Protein AF-C1MVK7-F1 (afdb_monomer_lite)

Secondary structure (DSSP, 8-state):
-----------TT---SS---S---EETTTTEEPPTTEEEETTTTEEEET--EEETTTTEEE-

Radius of gyration: 15.94 Å; chains: 1; bounding box: 45×24×40 Å

Structure (mmCIF, N/CA/C/O backbone):
data_AF-C1MVK7-F1
#
_entry.id   AF-C1MVK7-F1
#
loop_
_atom_site.group_PDB
_atom_site.id
_atom_site.type_symbol
_atom_site.label_atom_id
_atom_site.label_alt_id
_atom_site.label_comp_id
_atom_site.label_asym_id
_atom_site.label_entity_id
_atom_site.label_seq_id
_atom_site.pdbx_PDB_ins_code
_atom_site.Cartn_x
_atom_site.Cartn_y
_atom_site.Cartn_z
_atom_site.occupancy
_atom_site.B_iso_or_equiv
_atom_site.auth_seq_id
_atom_site.auth_comp_id
_atom_site.auth_asym_id
_atom_site.auth_atom_id
_atom_site.pdbx_PDB_model_num
ATOM 1 N N . MET A 1 1 ? 35.245 -2.007 -18.616 1.00 70.69 1 MET A N 1
ATOM 2 C CA . MET A 1 1 ? 35.696 -0.709 -18.081 1.00 70.69 1 MET A CA 1
ATOM 3 C C . MET A 1 1 ? 35.195 0.280 -19.117 1.00 70.69 1 MET A C 1
ATOM 5 O O . MET A 1 1 ? 35.824 0.398 -20.149 1.00 70.69 1 MET A O 1
ATOM 9 N N . GLU A 1 2 ? 33.957 0.746 -19.071 1.00 43.25 2 GLU A N 1
ATOM 10 C CA . GLU A 1 2 ? 33.381 1.541 -17.989 1.00 43.25 2 GLU A CA 1
ATOM 11 C C . GLU A 1 2 ? 31.886 1.216 -17.811 1.00 43.25 2 GLU A C 1
ATOM 13 O O . GLU A 1 2 ? 31.145 1.076 -18.780 1.00 43.25 2 GLU A O 1
ATOM 18 N N . GLU A 1 3 ? 31.499 1.042 -16.550 1.00 54.78 3 GLU A N 1
ATOM 19 C CA . GLU A 1 3 ? 30.125 1.012 -16.043 1.00 54.78 3 GLU A CA 1
ATOM 20 C C . GLU A 1 3 ? 29.715 2.462 -15.743 1.00 54.78 3 GLU A C 1
ATOM 22 O O . GLU A 1 3 ? 30.559 3.236 -15.288 1.00 54.78 3 GLU A O 1
ATOM 27 N N . GLY A 1 4 ? 28.449 2.843 -15.933 1.00 42.78 4 GLY A N 1
ATOM 28 C CA . GLY A 1 4 ? 28.018 4.203 -15.591 1.00 42.78 4 GLY A CA 1
ATOM 29 C C . GLY A 1 4 ? 26.569 4.525 -15.930 1.00 42.78 4 GLY A C 1
ATOM 30 O O . GLY A 1 4 ? 26.303 5.417 -16.725 1.00 42.78 4 GLY A O 1
ATOM 31 N N . VAL A 1 5 ? 25.643 3.775 -15.334 1.00 62.56 5 VAL A N 1
ATOM 32 C CA . VAL A 1 5 ? 24.233 4.155 -15.151 1.00 62.56 5 VAL A CA 1
ATOM 33 C C . VAL A 1 5 ? 24.142 5.512 -14.451 1.00 62.56 5 VAL A C 1
ATOM 35 O O . VAL A 1 5 ? 24.773 5.619 -13.410 1.00 62.56 5 VAL A O 1
ATOM 38 N N . LEU A 1 6 ? 23.403 6.498 -14.993 1.00 58.66 6 LEU A N 1
ATOM 39 C CA . LEU A 1 6 ? 22.409 7.352 -14.296 1.00 58.66 6 LEU A CA 1
ATOM 40 C C . LEU A 1 6 ? 22.014 8.610 -15.101 1.00 58.66 6 LEU A C 1
ATOM 42 O O . LEU A 1 6 ? 22.727 9.610 -15.109 1.00 58.66 6 LEU A O 1
ATOM 46 N N . ASP A 1 7 ? 20.817 8.590 -15.693 1.00 42.09 7 ASP A N 1
ATOM 47 C CA . ASP A 1 7 ? 20.022 9.800 -15.930 1.00 42.09 7 ASP A CA 1
ATOM 48 C C . ASP A 1 7 ? 18.528 9.513 -15.701 1.00 42.09 7 ASP A C 1
ATOM 50 O O . ASP A 1 7 ? 17.719 9.331 -16.604 1.00 42.09 7 ASP A O 1
ATOM 54 N N . ASP A 1 8 ? 18.151 9.479 -14.423 1.00 57.06 8 ASP A N 1
ATOM 55 C CA . ASP A 1 8 ? 16.788 9.262 -13.924 1.00 57.06 8 ASP A CA 1
ATOM 56 C C . ASP A 1 8 ? 15.885 10.505 -1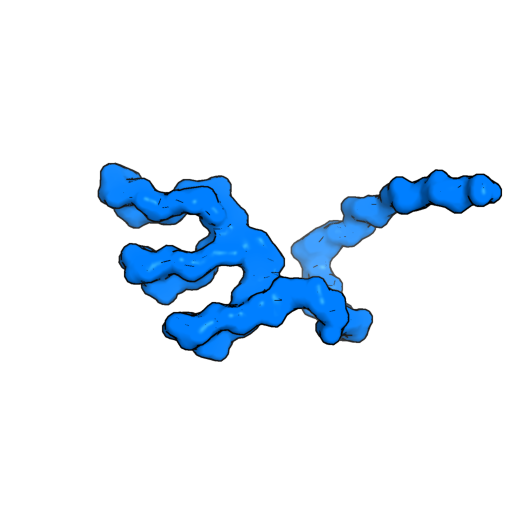4.110 1.00 57.06 8 ASP A C 1
ATOM 58 O O . ASP A 1 8 ? 15.156 10.915 -13.205 1.00 57.06 8 ASP A O 1
ATOM 62 N N . ASN A 1 9 ? 15.930 11.148 -15.284 1.00 62.03 9 ASN A N 1
ATOM 63 C CA . ASN A 1 9 ? 15.121 12.329 -15.604 1.00 62.03 9 ASN A CA 1
ATOM 64 C C . ASN A 1 9 ? 13.968 11.998 -16.562 1.00 62.03 9 ASN A C 1
ATOM 66 O O . ASN A 1 9 ? 13.860 12.552 -17.654 1.00 62.03 9 ASN A O 1
ATOM 70 N N . LEU A 1 10 ? 13.060 11.116 -16.141 1.00 56.78 10 LEU A N 1
ATOM 71 C CA . LEU A 1 10 ? 11.753 10.998 -16.784 1.00 56.78 10 LEU A CA 1
ATOM 72 C C . LEU A 1 10 ? 10.680 11.469 -15.816 1.00 56.78 10 LEU A C 1
ATOM 74 O O . LEU A 1 10 ? 10.242 10.743 -14.925 1.00 56.78 10 LEU A O 1
ATOM 78 N N . ASN A 1 11 ? 10.264 12.719 -16.015 1.00 53.16 11 ASN A N 1
ATOM 79 C CA . ASN A 1 11 ? 9.061 13.253 -15.405 1.00 53.16 11 ASN A CA 1
ATOM 80 C C . ASN A 1 11 ? 7.912 12.241 -15.555 1.00 53.16 11 ASN A C 1
ATOM 82 O O . ASN A 1 11 ? 7.618 11.706 -16.626 1.00 53.16 11 ASN A O 1
ATOM 86 N N . ALA A 1 12 ? 7.304 11.942 -14.419 1.00 52.25 12 ALA A N 1
ATOM 87 C CA . ALA A 1 12 ? 6.305 10.913 -14.226 1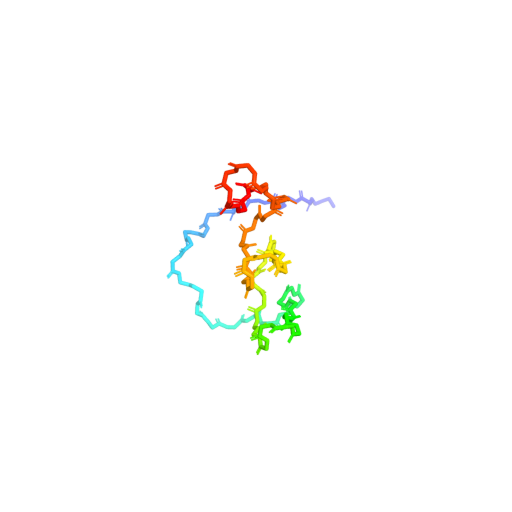.00 52.25 12 ALA A CA 1
ATOM 88 C C . ALA A 1 12 ? 4.940 11.335 -14.800 1.00 52.25 12 ALA A C 1
ATOM 90 O O . ALA A 1 12 ? 3.976 11.529 -14.062 1.00 52.25 12 ALA A O 1
ATOM 91 N N . SER A 1 13 ? 4.845 11.552 -16.115 1.00 57.12 13 SER A N 1
ATOM 92 C CA . SER A 1 13 ? 3.593 12.001 -16.750 1.00 57.12 13 SER A CA 1
ATOM 93 C C . SER A 1 13 ? 3.247 11.348 -18.092 1.00 57.12 13 SER A C 1
ATOM 95 O O . SER A 1 13 ? 2.108 11.479 -18.529 1.00 57.12 13 SER A O 1
ATOM 97 N N . VAL A 1 14 ? 4.138 10.578 -18.730 1.00 51.19 14 VAL A N 1
ATOM 98 C CA . VAL A 1 14 ? 3.801 9.811 -19.951 1.00 51.19 14 VAL A CA 1
ATOM 99 C C . VAL A 1 14 ? 4.245 8.358 -19.806 1.00 51.19 14 VAL A C 1
ATOM 101 O O . VAL A 1 14 ? 5.169 7.880 -20.454 1.00 51.19 14 VAL A O 1
ATOM 104 N N . ALA A 1 15 ? 3.541 7.618 -18.952 1.00 50.56 15 ALA A N 1
ATOM 105 C CA . ALA A 1 15 ? 3.581 6.158 -18.941 1.00 50.56 15 ALA A CA 1
ATOM 106 C C . ALA A 1 15 ? 2.778 5.595 -20.132 1.00 50.56 15 ALA A C 1
ATOM 108 O O . ALA A 1 15 ? 1.778 4.901 -19.947 1.00 50.56 15 ALA A O 1
ATOM 109 N N . HIS A 1 16 ? 3.171 5.930 -21.367 1.00 51.72 16 HIS A N 1
ATOM 110 C CA . HIS A 1 16 ? 2.557 5.366 -22.566 1.00 51.72 16 HIS A CA 1
ATOM 111 C C . HIS A 1 16 ? 3.579 4.669 -23.467 1.00 51.72 16 HIS A C 1
ATOM 113 O O . HIS A 1 16 ? 4.515 5.280 -23.968 1.00 51.72 16 HIS A O 1
ATOM 119 N N . ALA A 1 17 ? 3.272 3.395 -23.720 1.00 49.72 17 ALA A N 1
ATOM 120 C CA . ALA A 1 17 ? 3.716 2.544 -24.817 1.00 49.72 17 ALA A CA 1
ATOM 121 C C . ALA A 1 17 ? 5.193 2.096 -24.847 1.00 49.72 17 ALA A C 1
ATOM 123 O O . ALA A 1 17 ? 6.093 2.862 -25.166 1.00 49.72 17 ALA A O 1
ATOM 124 N N . ARG A 1 18 ? 5.351 0.759 -24.765 1.00 55.78 18 ARG A N 1
ATOM 125 C CA . ARG A 1 18 ? 6.494 -0.083 -25.199 1.00 55.78 18 ARG A CA 1
ATOM 126 C C . ARG A 1 18 ? 7.480 -0.500 -24.097 1.00 55.78 18 ARG A C 1
ATOM 128 O O . ARG A 1 18 ? 8.655 -0.167 -24.154 1.00 55.78 18 ARG A O 1
ATOM 135 N N . GLY A 1 19 ? 7.024 -1.327 -23.149 1.00 44.62 19 GLY A N 1
ATOM 136 C CA . GLY A 1 19 ? 7.946 -2.030 -22.245 1.00 44.62 19 GLY A CA 1
ATOM 137 C C . GLY A 1 19 ? 7.302 -2.727 -21.049 1.00 44.62 19 GLY A C 1
ATOM 138 O O . GLY A 1 19 ? 7.633 -2.416 -19.914 1.00 44.62 19 GLY A O 1
ATOM 139 N N . CYS A 1 20 ? 6.391 -3.679 -21.261 1.00 53.66 20 CYS A N 1
ATOM 140 C CA . CYS A 1 20 ? 5.962 -4.581 -20.187 1.00 53.66 20 CYS A CA 1
ATOM 141 C C . CYS A 1 20 ? 6.999 -5.705 -20.000 1.00 53.66 20 CYS A C 1
ATOM 143 O O . CYS A 1 20 ? 6.725 -6.842 -20.369 1.00 53.66 20 CYS A O 1
ATOM 145 N N . PHE A 1 21 ? 8.193 -5.422 -19.473 1.00 48.38 21 PHE A N 1
ATOM 146 C CA . PHE A 1 21 ? 9.111 -6.484 -19.043 1.00 48.38 21 PHE A CA 1
ATOM 147 C C . PHE A 1 21 ? 9.474 -6.297 -17.564 1.00 48.38 21 PHE A C 1
ATOM 149 O O . PHE A 1 21 ? 10.211 -5.392 -17.201 1.00 48.38 21 PHE A O 1
ATOM 156 N N . ALA A 1 22 ? 8.913 -7.191 -16.739 1.00 54.81 22 ALA A N 1
ATOM 157 C CA . ALA A 1 22 ? 9.314 -7.519 -15.367 1.00 54.81 22 ALA A CA 1
ATOM 158 C C . ALA A 1 22 ? 9.083 -6.469 -14.254 1.00 54.81 22 ALA A C 1
ATOM 160 O O . ALA A 1 22 ? 10.029 -5.981 -13.648 1.00 54.81 22 ALA A O 1
ATOM 161 N N . GLY A 1 23 ? 7.824 -6.202 -13.874 1.00 55.12 23 GLY A N 1
ATOM 162 C CA . GLY A 1 23 ? 7.576 -5.474 -12.613 1.00 55.12 23 GLY A CA 1
ATOM 163 C C . GLY A 1 23 ? 6.119 -5.271 -12.197 1.00 55.12 23 GLY A C 1
ATOM 164 O O . GLY A 1 23 ? 5.835 -5.100 -11.012 1.00 55.12 23 GLY A O 1
ATOM 165 N N . CYS A 1 24 ? 5.173 -5.334 -13.136 1.00 60.88 24 CYS A N 1
ATOM 166 C CA . CYS A 1 24 ? 3.749 -5.228 -12.823 1.00 60.88 24 CYS A CA 1
ATOM 167 C C . CYS A 1 24 ? 3.255 -6.543 -12.210 1.00 60.88 24 CYS A C 1
ATOM 169 O O . CYS A 1 24 ? 2.833 -7.459 -12.914 1.00 60.88 24 CYS A O 1
ATOM 171 N N . THR A 1 25 ? 3.341 -6.654 -10.886 1.00 70.25 25 THR A N 1
ATOM 172 C CA . THR A 1 25 ? 2.680 -7.742 -10.160 1.00 70.25 25 THR A CA 1
ATOM 173 C C . THR A 1 25 ? 1.167 -7.549 -10.264 1.00 70.25 25 THR A C 1
ATOM 175 O O . THR A 1 25 ? 0.684 -6.427 -10.345 1.00 70.25 25 THR A O 1
ATOM 178 N N . LEU A 1 26 ? 0.384 -8.620 -10.347 1.00 80.75 26 LEU A N 1
ATOM 179 C CA . LEU A 1 26 ? -1.077 -8.508 -10.328 1.00 80.75 26 LEU A CA 1
ATOM 180 C C . LEU A 1 26 ? -1.550 -8.643 -8.886 1.00 80.75 26 LEU A C 1
ATOM 182 O O . LEU A 1 26 ? -1.088 -9.512 -8.146 1.00 80.75 26 LEU A O 1
ATOM 186 N N . CYS A 1 27 ? -2.469 -7.778 -8.477 1.00 84.81 27 CYS A N 1
ATOM 187 C CA . CYS A 1 27 ? -3.136 -7.921 -7.199 1.00 84.81 27 CYS A CA 1
ATOM 188 C C . CYS A 1 27 ? -4.338 -8.850 -7.374 1.00 84.81 27 CYS A C 1
ATOM 190 O O . CYS A 1 27 ? -5.333 -8.455 -7.975 1.00 84.81 27 CYS A O 1
ATOM 192 N N . VAL A 1 28 ? -4.260 -10.066 -6.833 1.00 85.94 28 VAL A N 1
ATOM 193 C CA . VAL A 1 28 ? -5.368 -11.036 -6.852 1.00 85.94 28 VAL A CA 1
ATOM 194 C C . VAL A 1 28 ? -6.647 -10.476 -6.208 1.00 85.94 28 VAL A C 1
ATOM 196 O O . VAL A 1 28 ? -7.681 -10.524 -6.870 1.00 85.94 28 VAL A O 1
ATOM 199 N N . PRO A 1 29 ? -6.621 -9.891 -4.989 1.00 85.06 29 PRO A N 1
ATOM 200 C CA . PRO A 1 29 ? -7.847 -9.387 -4.366 1.00 85.06 29 PRO A CA 1
ATOM 201 C C . PRO A 1 29 ? -8.460 -8.178 -5.085 1.00 85.06 29 PRO A C 1
ATOM 203 O O . PRO A 1 29 ? -9.669 -7.990 -5.014 1.00 85.06 29 PRO A O 1
ATOM 206 N N . CYS A 1 30 ? -7.666 -7.379 -5.806 1.00 85.38 30 CYS A N 1
ATOM 207 C CA . CYS A 1 30 ? -8.186 -6.254 -6.593 1.00 85.38 30 CYS A CA 1
ATOM 208 C C . CYS A 1 30 ? -8.472 -6.612 -8.062 1.00 85.38 30 CYS A C 1
ATOM 210 O O . CYS A 1 30 ? -9.079 -5.813 -8.766 1.00 85.38 30 CYS A O 1
ATOM 212 N N . GLY A 1 31 ? -7.995 -7.760 -8.554 1.00 84.69 31 GLY A N 1
ATOM 213 C CA . GLY A 1 31 ? -8.096 -8.154 -9.962 1.00 84.69 31 GLY A CA 1
ATOM 214 C C . GLY A 1 31 ? -7.389 -7.209 -10.945 1.00 84.69 31 GLY A C 1
ATOM 215 O O . GLY A 1 31 ? -7.733 -7.194 -12.123 1.00 84.69 31 GLY A O 1
ATOM 216 N N . ALA A 1 32 ? -6.429 -6.402 -10.482 1.00 82.56 32 ALA A N 1
ATOM 217 C CA . ALA A 1 32 ? -5.830 -5.313 -11.256 1.00 82.56 32 ALA A CA 1
ATOM 218 C C . ALA A 1 32 ? -4.295 -5.347 -11.240 1.00 82.56 32 ALA A C 1
ATOM 220 O O . ALA A 1 32 ? -3.672 -5.942 -10.353 1.00 82.56 32 ALA A O 1
ATOM 221 N N . ALA A 1 33 ? -3.683 -4.673 -12.219 1.00 78.44 33 ALA A N 1
ATOM 222 C C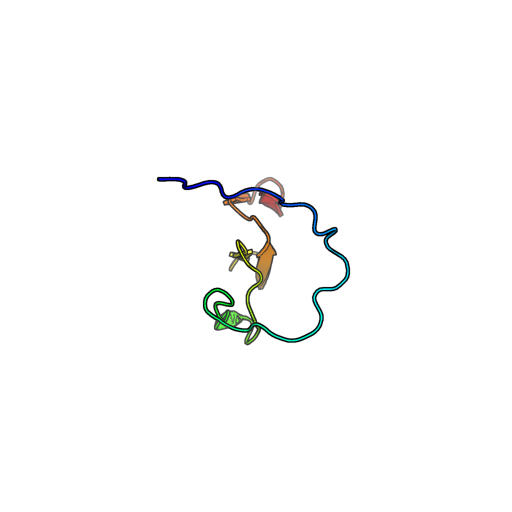A . ALA A 1 33 ? -2.245 -4.430 -12.243 1.00 78.44 33 ALA A CA 1
ATOM 223 C C . ALA A 1 33 ? -1.837 -3.618 -11.013 1.00 78.44 33 ALA A C 1
ATOM 225 O O . ALA A 1 33 ? -2.318 -2.509 -10.784 1.00 78.44 33 ALA A O 1
ATOM 226 N N . LYS A 1 34 ? -0.957 -4.201 -10.205 1.00 76.06 34 LYS A N 1
ATOM 227 C CA . LYS A 1 34 ? -0.403 -3.573 -9.019 1.00 76.06 34 LYS A CA 1
ATOM 228 C C . LYS A 1 34 ? 0.680 -2.587 -9.473 1.00 76.06 34 LYS A C 1
ATOM 230 O O . LYS A 1 34 ? 1.610 -3.002 -10.174 1.00 76.06 34 LYS A O 1
ATOM 235 N N . PRO A 1 35 ? 0.578 -1.302 -9.096 1.00 73.06 35 PRO A N 1
ATOM 236 C CA . PRO A 1 35 ? 1.633 -0.333 -9.358 1.00 73.06 35 PRO A CA 1
ATOM 237 C C . PRO A 1 35 ? 2.966 -0.801 -8.750 1.00 73.06 35 PRO A C 1
ATOM 239 O 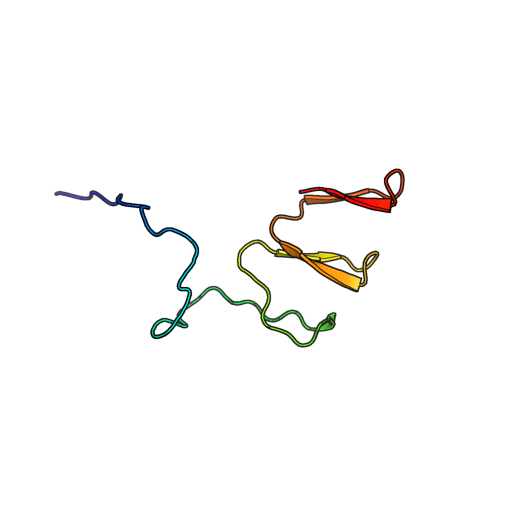O . PRO A 1 35 ? 2.953 -1.524 -7.742 1.00 73.06 35 PRO A O 1
ATOM 242 N N . PRO A 1 36 ? 4.116 -0.394 -9.315 1.00 74.62 36 PRO A N 1
ATOM 243 C CA . PRO A 1 36 ? 5.411 -0.662 -8.698 1.00 74.62 36 PRO A CA 1
ATOM 244 C C . PRO A 1 36 ? 5.422 -0.129 -7.257 1.00 74.62 36 PRO A C 1
ATOM 246 O O . PRO A 1 36 ? 4.868 0.933 -6.979 1.00 74.62 36 PRO A O 1
ATOM 249 N N . HIS A 1 37 ? 6.002 -0.900 -6.333 1.00 75.88 37 HIS A N 1
ATOM 250 C CA . HIS A 1 37 ? 6.058 -0.595 -4.893 1.00 75.88 37 HIS A CA 1
ATOM 251 C C . HIS A 1 37 ? 4.709 -0.440 -4.170 1.00 75.88 37 HIS A C 1
ATOM 253 O O . HIS A 1 37 ? 4.684 -0.035 -3.012 1.00 75.88 37 HIS A O 1
ATOM 259 N N . ALA A 1 38 ? 3.568 -0.762 -4.788 1.00 84.56 38 ALA A N 1
ATOM 260 C CA . ALA A 1 38 ? 2.325 -0.849 -4.027 1.00 84.56 38 ALA A CA 1
ATOM 261 C C . ALA A 1 38 ? 2.325 -2.090 -3.125 1.00 84.56 38 ALA 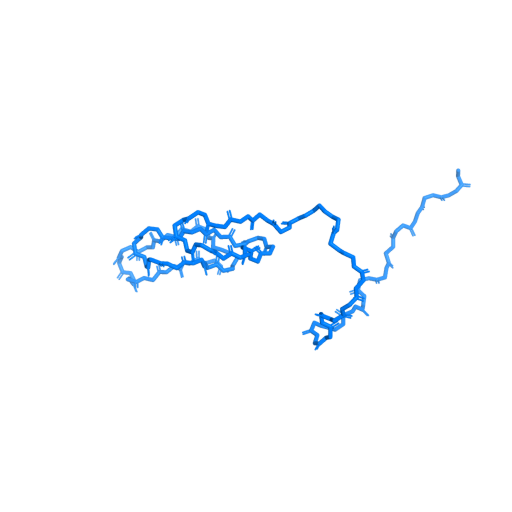A C 1
ATOM 263 O O . ALA A 1 38 ? 3.036 -3.054 -3.405 1.00 84.56 38 ALA A O 1
ATOM 264 N N . HIS A 1 39 ? 1.489 -2.132 -2.088 1.00 87.25 39 HIS A N 1
ATOM 265 C CA . HIS A 1 39 ? 1.029 -3.387 -1.478 1.00 87.25 39 HIS A CA 1
ATOM 266 C C . HIS A 1 39 ? -0.504 -3.364 -1.344 1.00 87.25 39 HIS A C 1
ATOM 268 O O . HIS A 1 39 ? -1.139 -2.335 -1.569 1.00 87.25 39 HIS A O 1
ATOM 274 N N . HIS A 1 40 ? -1.131 -4.517 -1.119 1.00 91.25 40 HIS A N 1
ATOM 275 C CA . HIS A 1 40 ? -2.576 -4.572 -0.900 1.00 91.25 40 HIS A CA 1
ATOM 276 C C . HIS A 1 40 ? -2.857 -4.441 0.594 1.00 91.25 40 HIS A C 1
ATOM 278 O O . HIS A 1 40 ? -2.404 -5.280 1.373 1.00 91.25 40 HIS A O 1
ATOM 284 N N . CYS A 1 41 ? -3.619 -3.421 0.988 1.00 93.06 41 CYS A N 1
ATOM 285 C CA . CYS A 1 41 ? -4.167 -3.366 2.332 1.00 93.06 41 CYS A CA 1
ATOM 286 C C . CYS A 1 41 ? -5.457 -4.174 2.381 1.00 93.06 41 CYS A C 1
ATOM 288 O O . CYS A 1 41 ? -6.456 -3.756 1.799 1.00 93.06 41 CYS A O 1
ATOM 290 N N . SER A 1 42 ? -5.486 -5.249 3.160 1.00 91.31 42 SER A N 1
ATOM 291 C CA . SER A 1 42 ? -6.741 -5.957 3.421 1.00 91.31 42 SER A CA 1
ATOM 292 C C . SER A 1 42 ? -7.728 -5.114 4.241 1.00 91.31 42 SER A C 1
ATOM 294 O O . SER A 1 42 ? -8.931 -5.273 4.083 1.00 91.31 42 SER A O 1
ATOM 296 N N . ALA A 1 43 ? -7.237 -4.202 5.092 1.00 92.12 43 ALA A N 1
ATOM 297 C CA . ALA A 1 43 ? -8.085 -3.336 5.916 1.00 92.12 43 ALA A CA 1
ATOM 298 C C . ALA A 1 43 ? -8.735 -2.197 5.109 1.00 92.12 43 ALA A C 1
ATOM 300 O O . ALA A 1 43 ? -9.903 -1.891 5.323 1.00 92.12 43 ALA A O 1
ATOM 301 N N . CYS A 1 44 ? -8.017 -1.604 4.147 1.00 91.31 44 CYS A N 1
ATOM 302 C CA . CYS A 1 44 ? -8.576 -0.586 3.247 1.00 91.31 44 CYS A CA 1
ATOM 303 C C . CYS A 1 44 ? -9.218 -1.178 1.980 1.00 91.31 44 CYS A C 1
ATOM 305 O O . CYS A 1 44 ? -9.885 -0.455 1.248 1.00 91.31 44 CYS A O 1
ATOM 307 N N . GLY A 1 45 ? -8.990 -2.462 1.681 1.00 90.75 45 GLY A N 1
ATOM 308 C CA . GLY A 1 45 ? -9.508 -3.132 0.483 1.00 90.75 45 GLY A CA 1
ATOM 309 C C . GLY A 1 45 ? -8.900 -2.634 -0.833 1.00 90.75 45 GLY A C 1
ATOM 310 O O . GLY A 1 45 ? -9.476 -2.844 -1.898 1.00 90.75 45 GLY A O 1
ATOM 311 N N . ALA A 1 46 ? -7.744 -1.970 -0.784 1.00 89.44 46 ALA A N 1
ATOM 312 C CA . ALA A 1 46 ? -7.139 -1.308 -1.934 1.00 89.44 46 ALA A CA 1
ATOM 313 C C . ALA A 1 46 ? -5.623 -1.521 -1.988 1.00 89.44 46 ALA A C 1
ATOM 315 O O . ALA A 1 46 ? -4.960 -1.733 -0.968 1.00 89.44 46 ALA A O 1
ATOM 316 N N . CYS A 1 47 ? -5.066 -1.450 -3.198 1.00 89.56 47 CYS A N 1
ATOM 317 C CA . CYS A 1 47 ? -3.623 -1.351 -3.376 1.00 89.56 47 CYS A CA 1
ATOM 318 C C . CYS A 1 47 ? -3.158 0.080 -3.118 1.00 89.56 47 CYS A C 1
ATOM 320 O O . CYS A 1 47 ? -3.572 0.992 -3.827 1.00 89.56 47 CYS A O 1
ATOM 322 N N . VAL A 1 48 ? -2.271 0.259 -2.144 1.00 88.69 48 VAL A N 1
ATOM 323 C CA . VAL A 1 48 ? -1.688 1.559 -1.802 1.00 88.69 48 VAL A CA 1
ATOM 324 C C . VAL A 1 48 ? -0.239 1.567 -2.279 1.00 88.69 48 VAL A C 1
ATOM 326 O O . VAL A 1 48 ? 0.536 0.677 -1.922 1.00 88.69 48 VAL A O 1
ATOM 329 N N . ALA A 1 49 ? 0.103 2.525 -3.142 1.00 86.31 49 ALA A N 1
ATOM 330 C CA . ALA A 1 49 ? 1.463 2.726 -3.641 1.00 86.31 49 ALA A CA 1
ATOM 331 C C . ALA A 1 49 ? 2.386 3.172 -2.499 1.00 86.31 49 ALA A C 1
ATOM 333 O O . ALA A 1 49 ? 2.021 4.076 -1.755 1.00 86.31 49 ALA A O 1
ATOM 334 N N . GLY A 1 50 ? 3.552 2.537 -2.356 1.00 82.44 50 GLY A N 1
ATOM 335 C CA . GLY A 1 50 ? 4.534 2.893 -1.330 1.00 82.44 50 GLY A CA 1
ATOM 336 C C . GLY A 1 50 ? 4.119 2.552 0.099 1.00 82.44 50 GLY A C 1
ATOM 337 O O . GLY A 1 50 ? 4.663 3.129 1.024 1.00 82.44 50 GLY A O 1
ATOM 338 N N . MET A 1 51 ? 3.148 1.659 0.310 1.00 87.50 51 MET A N 1
ATOM 339 C CA . MET A 1 51 ? 2.669 1.398 1.668 1.00 87.50 51 MET A CA 1
ATOM 340 C C . MET A 1 51 ? 3.701 0.653 2.523 1.00 87.50 51 MET A C 1
ATOM 342 O O . MET A 1 51 ? 4.281 -0.336 2.075 1.00 87.50 51 MET A O 1
ATOM 346 N N . ASP A 1 52 ? 3.831 1.072 3.778 1.00 87.06 52 ASP A N 1
ATOM 347 C CA . ASP A 1 52 ? 4.590 0.369 4.810 1.00 87.06 52 ASP A CA 1
ATOM 348 C C . ASP A 1 52 ? 3.637 -0.469 5.677 1.00 87.06 52 ASP A C 1
ATOM 350 O O . ASP A 1 52 ? 3.710 -1.699 5.705 1.00 87.06 52 ASP A O 1
ATOM 354 N N . HIS A 1 53 ? 2.643 0.177 6.298 1.00 90.50 53 HIS A N 1
ATOM 355 C CA . HIS A 1 53 ? 1.659 -0.510 7.135 1.00 90.50 53 HIS A CA 1
ATOM 356 C C . HIS A 1 53 ? 0.291 0.186 7.160 1.00 90.50 53 HIS A C 1
ATOM 358 O O . HIS A 1 53 ? 0.134 1.359 6.826 1.00 90.50 53 HIS A O 1
ATOM 364 N N . HIS A 1 54 ? -0.739 -0.553 7.576 1.00 94.25 54 HIS A N 1
ATOM 365 C CA . HIS A 1 54 ? -2.030 0.027 7.940 1.00 94.25 54 HIS A CA 1
ATOM 366 C C . HIS A 1 54 ? -2.041 0.311 9.436 1.00 94.25 54 HIS A C 1
ATOM 368 O O . HIS A 1 54 ? -1.865 -0.609 10.233 1.00 94.25 54 HIS A O 1
ATOM 374 N N . CYS A 1 55 ? -2.252 1.567 9.815 1.00 94.88 55 CYS A N 1
ATOM 375 C CA . CYS A 1 55 ? -2.319 1.961 11.211 1.00 94.88 55 CYS A CA 1
ATOM 376 C C . CYS A 1 55 ? -3.793 2.163 11.616 1.00 94.88 55 CYS A C 1
ATOM 378 O O . CYS A 1 55 ? -4.426 3.122 11.162 1.00 94.88 55 CYS A O 1
ATOM 380 N N . PRO A 1 56 ? -4.353 1.304 12.494 1.00 92.12 56 PRO A N 1
ATOM 381 C CA . PRO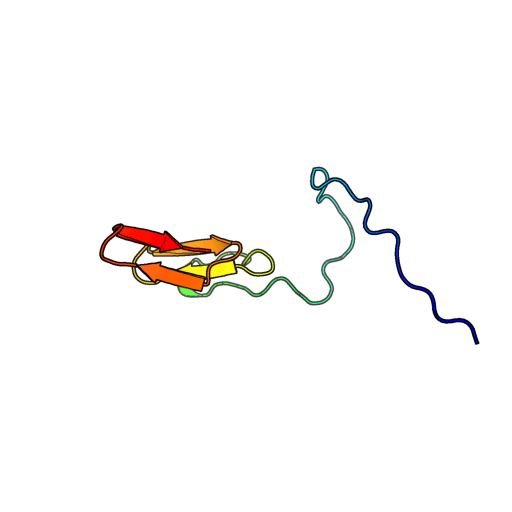 A 1 56 ? -5.754 1.398 12.913 1.00 92.12 56 PRO A CA 1
ATOM 382 C C . PRO A 1 56 ? -6.077 2.694 13.662 1.00 92.12 56 PRO A C 1
ATOM 384 O O . PRO A 1 56 ? -7.205 3.171 13.614 1.00 92.12 56 PRO A O 1
ATOM 387 N N . PHE A 1 57 ? -5.086 3.287 14.334 1.00 93.00 57 PHE A N 1
ATOM 388 C CA . PHE A 1 57 ? -5.268 4.507 15.123 1.00 93.00 57 PHE A CA 1
ATOM 389 C C . PHE A 1 57 ? -5.544 5.740 14.262 1.00 93.00 57 PHE A C 1
ATOM 391 O O . PHE A 1 57 ? -6.280 6.627 14.682 1.00 93.00 57 PHE A O 1
ATOM 398 N N . VAL A 1 58 ? -4.976 5.785 13.055 1.00 92.00 58 VAL A N 1
ATOM 399 C CA . VAL A 1 58 ? -5.242 6.843 12.065 1.00 92.00 58 VAL A CA 1
ATOM 400 C C . VAL A 1 58 ? -6.253 6.400 11.008 1.00 92.00 58 VAL A C 1
ATOM 402 O O . VAL A 1 58 ? -6.596 7.184 10.128 1.00 92.00 58 VAL A O 1
ATOM 405 N N . ASN A 1 59 ? -6.724 5.148 11.095 1.00 91.75 59 ASN A N 1
ATOM 406 C CA . ASN A 1 59 ? -7.636 4.508 10.151 1.00 91.75 59 ASN A CA 1
ATOM 407 C C . ASN A 1 59 ? -7.187 4.672 8.685 1.00 91.75 59 ASN A C 1
ATOM 409 O O . ASN A 1 59 ? -7.999 4.908 7.790 1.00 91.75 59 ASN A O 1
ATOM 413 N N . ASN A 1 60 ? -5.873 4.607 8.449 1.00 88.56 60 ASN A N 1
ATOM 414 C CA . ASN A 1 60 ? -5.278 4.837 7.139 1.00 88.56 60 ASN A CA 1
ATOM 415 C C . ASN A 1 60 ? -3.978 4.038 6.955 1.00 88.56 60 ASN A C 1
ATOM 417 O O . ASN A 1 60 ? -3.330 3.618 7.918 1.00 88.56 60 ASN A O 1
ATOM 421 N N . CYS A 1 61 ? -3.596 3.836 5.697 1.00 90.50 61 CYS A N 1
ATOM 422 C CA . CYS A 1 61 ? -2.284 3.321 5.334 1.00 90.50 61 CYS A CA 1
ATOM 423 C C . CYS A 1 61 ? -1.228 4.422 5.414 1.00 90.50 61 CYS A C 1
ATOM 425 O O . CYS A 1 61 ? -1.460 5.547 4.976 1.00 90.50 61 CYS A O 1
ATOM 427 N N . VAL A 1 62 ? -0.073 4.067 5.965 1.00 89.81 62 VAL A N 1
ATOM 428 C CA . VAL A 1 62 ? 1.102 4.926 6.092 1.00 89.81 62 VAL A CA 1
ATOM 429 C C . VAL A 1 62 ? 2.199 4.345 5.204 1.00 89.81 62 VAL A C 1
ATOM 431 O O . VAL A 1 62 ? 2.404 3.128 5.191 1.00 89.81 62 VAL A O 1
ATOM 434 N N . GLY A 1 63 ? 2.845 5.216 4.433 1.00 78.06 63 GLY A N 1
ATOM 435 C CA . GLY A 1 63 ? 3.867 4.920 3.434 1.00 78.06 63 GLY A CA 1
ATOM 436 C C . GLY A 1 63 ? 4.585 6.194 3.024 1.00 78.06 63 GLY A C 1
ATOM 437 O O . GLY A 1 63 ? 3.910 7.251 3.048 1.00 78.06 63 GLY A O 1
#

Foldseek 3Di:
DDDDDDDPPDDPDDPDDDDPDDAQDADPQVRGGAPGQWDADPQVSDTDHVFDDQDVVVNGTDD

pLDDT: mean 73.89, std 17.06, range [42.09, 94.88]

Sequence (63 aa):
MEEGVLDDNLNASVAHARGCFAGCTLCVPCGAAKPPHAHHCSACGACVAGMDHHCPFVNNCVG

InterPro domains:
  IPR001594 Palmitoyltransferase, DHHC domain [PF01529] (26-63)
  IPR039859 Palmitoyltransferase PFA4/ZDHHC16/ZDHHC20/ERF2-like [PTHR12246] (23-63)

Organism: Micromonas pusilla (strain CCMP1545) (NCBI:txid564608)